Protein AF-A0A8S2WUD8-F1 (afdb_monomer)

Radius of gyration: 18.56 Å; Cα contacts (8 Å, |Δi|>4): 52; chains: 1; bounding box: 37×31×49 Å

Mean predicted aligned error: 11.78 Å

Sequence (87 aa):
MELNHPKQIHKTLVEKAPNPKWNEKFYFDCDEKSNEITIRIIDRKGKKVLLEHLYAEIAIPFHYVTSMVYKQDVIINPNRPKYSGEE

Structure (mmCIF, N/CA/C/O backbone):
data_AF-A0A8S2WUD8-F1
#
_entry.id   AF-A0A8S2WUD8-F1
#
loop_
_atom_site.group_PDB
_atom_site.id
_atom_site.type_symbol
_atom_site.label_atom_id
_atom_site.label_alt_id
_atom_site.label_comp_id
_atom_site.label_asym_id
_atom_site.label_entity_id
_atom_site.label_seq_id
_atom_site.pdbx_PDB_ins_code
_atom_site.Cartn_x
_atom_site.Cartn_y
_atom_site.Cartn_z
_atom_site.occupancy
_atom_site.B_iso_or_equiv
_atom_site.auth_seq_id
_atom_site.auth_comp_id
_atom_site.auth_asym_id
_atom_site.auth_atom_id
_atom_site.pdbx_PDB_model_num
ATOM 1 N N . MET A 1 1 ? 18.193 11.228 -20.338 1.00 40.31 1 MET A N 1
ATOM 2 C CA . MET A 1 1 ? 17.522 11.897 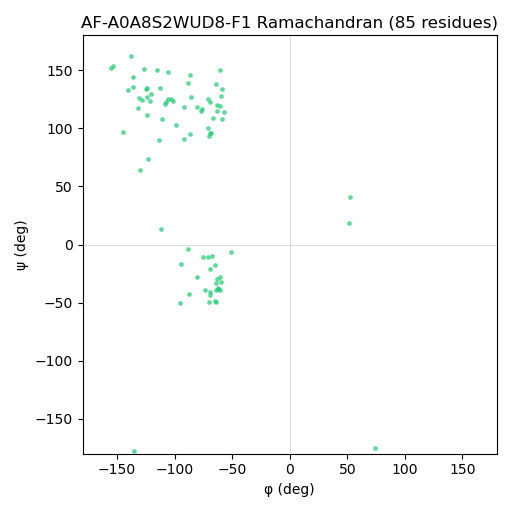-19.202 1.00 40.31 1 MET A CA 1
ATOM 3 C C . MET A 1 1 ? 16.888 10.816 -18.355 1.00 40.31 1 MET A C 1
ATOM 5 O O . MET A 1 1 ? 16.088 10.062 -18.888 1.00 40.31 1 MET A O 1
ATOM 9 N N . GLU A 1 2 ? 17.274 10.684 -17.089 1.00 47.50 2 GLU A N 1
ATOM 10 C CA . GLU A 1 2 ? 16.567 9.797 -16.165 1.00 47.50 2 GLU A CA 1
ATOM 11 C C . GLU A 1 2 ? 15.273 10.486 -15.726 1.00 47.50 2 GLU A C 1
ATOM 13 O O . GLU A 1 2 ? 15.312 11.540 -15.092 1.00 47.50 2 GLU A O 1
ATOM 18 N N . LEU A 1 3 ? 14.125 9.923 -16.099 1.00 51.19 3 LEU A N 1
ATOM 19 C CA . LEU A 1 3 ? 12.847 10.299 -15.508 1.00 51.19 3 LEU A CA 1
ATOM 20 C C . LEU A 1 3 ? 12.843 9.777 -14.069 1.00 51.19 3 LEU A C 1
ATOM 22 O O . LEU A 1 3 ? 12.538 8.619 -13.811 1.00 51.19 3 LEU A O 1
ATOM 26 N N . ASN A 1 4 ? 13.245 10.624 -13.123 1.00 54.28 4 ASN A N 1
ATOM 27 C CA . ASN A 1 4 ? 12.987 10.371 -11.712 1.00 54.28 4 ASN A CA 1
ATOM 28 C C . ASN A 1 4 ? 11.481 10.521 -11.498 1.00 54.28 4 ASN A C 1
ATOM 30 O O . ASN A 1 4 ? 10.980 11.637 -11.341 1.00 54.28 4 ASN A O 1
ATOM 34 N N . HIS A 1 5 ? 10.750 9.410 -11.528 1.00 60.31 5 HIS A N 1
ATOM 35 C CA . HIS A 1 5 ? 9.353 9.422 -11.129 1.00 60.31 5 HIS A CA 1
ATOM 36 C C . HIS A 1 5 ? 9.283 9.815 -9.644 1.00 60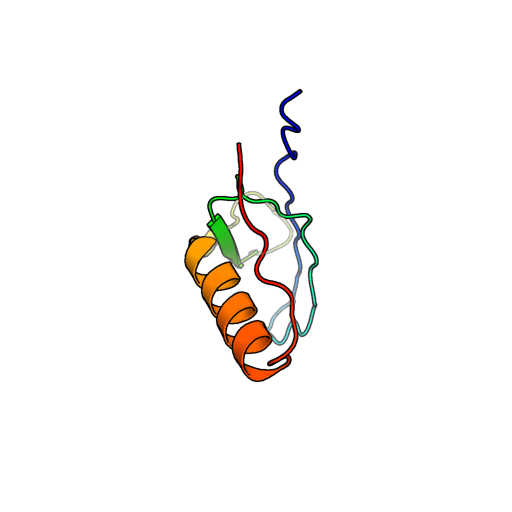.31 5 HIS A C 1
ATOM 38 O O . HIS A 1 5 ? 9.893 9.148 -8.802 1.00 60.31 5 HIS A O 1
ATOM 44 N N . PRO A 1 6 ? 8.598 10.918 -9.287 1.00 73.69 6 PRO A N 1
ATOM 45 C CA . PRO A 1 6 ? 8.440 11.287 -7.891 1.00 73.69 6 PRO A CA 1
ATOM 46 C C . PRO A 1 6 ? 7.698 10.173 -7.153 1.00 73.69 6 PRO A C 1
ATOM 48 O O . PRO A 1 6 ? 6.857 9.476 -7.722 1.00 73.69 6 PRO A O 1
ATOM 51 N N . LYS A 1 7 ? 7.986 10.021 -5.858 1.00 83.00 7 LYS A N 1
ATOM 52 C CA . LYS A 1 7 ? 7.288 9.053 -5.012 1.00 83.00 7 LYS A CA 1
ATOM 53 C C . LYS A 1 7 ? 5.778 9.324 -5.044 1.00 83.00 7 LYS A C 1
ATOM 55 O O . LYS A 1 7 ? 5.320 10.339 -4.523 1.00 83.00 7 LYS A O 1
ATOM 60 N N . GLN A 1 8 ? 5.016 8.394 -5.611 1.00 89.94 8 GLN A N 1
ATOM 61 C CA . GLN A 1 8 ? 3.555 8.439 -5.651 1.00 89.94 8 GLN A CA 1
ATOM 62 C C . GLN A 1 8 ? 2.983 7.831 -4.363 1.00 89.94 8 GLN A C 1
ATOM 64 O O . GLN A 1 8 ? 3.359 6.728 -3.964 1.00 89.94 8 GLN A O 1
ATOM 69 N N . ILE A 1 9 ? 2.101 8.561 -3.673 1.00 92.38 9 ILE A N 1
ATOM 70 C CA . ILE A 1 9 ? 1.456 8.112 -2.430 1.00 92.38 9 ILE A CA 1
ATOM 71 C C . ILE A 1 9 ? -0.045 8.359 -2.539 1.00 92.38 9 ILE A C 1
ATOM 73 O O . ILE A 1 9 ? -0.486 9.506 -2.571 1.00 92.38 9 ILE A O 1
ATOM 77 N N . HIS A 1 10 ? -0.825 7.282 -2.493 1.00 94.31 10 HIS A N 1
ATOM 78 C CA . HIS A 1 10 ? -2.278 7.342 -2.355 1.00 94.31 10 HIS A CA 1
ATOM 79 C C . HIS A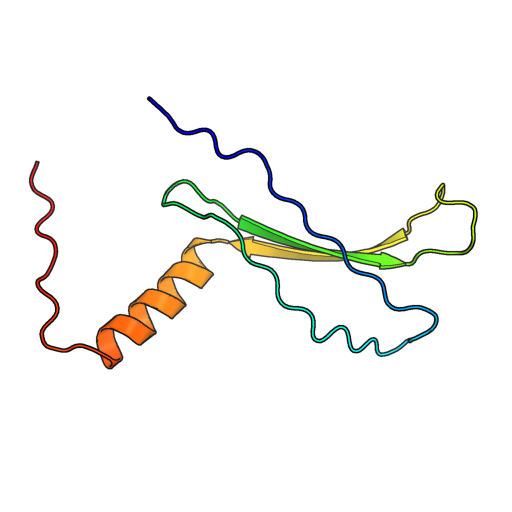 1 10 ? -2.693 6.947 -0.937 1.00 94.31 10 HIS A C 1
ATOM 81 O O . HIS A 1 10 ? -2.017 6.163 -0.268 1.00 94.31 10 HIS A O 1
ATOM 87 N N . LYS A 1 11 ? -3.792 7.529 -0.453 1.00 92.38 11 LYS A N 1
ATOM 88 C CA . LYS A 1 11 ? -4.335 7.281 0.886 1.00 92.38 11 LYS A CA 1
ATOM 89 C C . LYS A 1 11 ? -5.840 7.119 0.795 1.00 92.38 11 LYS A C 1
ATOM 91 O O . LYS A 1 11 ? -6.492 7.845 0.056 1.00 92.38 11 LYS A O 1
ATOM 96 N N . THR A 1 12 ? -6.369 6.236 1.625 1.00 94.00 12 THR A N 1
ATOM 97 C CA . THR A 1 12 ? -7.805 6.044 1.809 1.00 94.00 12 THR A CA 1
ATOM 98 C C . THR A 1 12 ? -8.125 5.873 3.287 1.00 94.00 12 THR A C 1
ATOM 100 O O . THR A 1 12 ? -7.231 5.635 4.104 1.00 94.00 12 THR A O 1
ATOM 103 N N . LEU A 1 13 ? -9.393 6.049 3.647 1.00 91.25 13 LEU A N 1
ATOM 104 C CA . LEU A 1 13 ? -9.865 6.025 5.023 1.00 91.25 13 LEU A CA 1
ATOM 105 C C . LEU A 1 13 ? -11.209 5.307 5.095 1.00 91.25 13 LEU A C 1
ATOM 107 O O . LEU A 1 13 ? -12.129 5.616 4.345 1.00 91.25 13 LEU A O 1
ATOM 111 N N . VAL A 1 14 ? -11.328 4.394 6.053 1.00 90.31 14 VAL A N 1
ATOM 112 C CA . VAL A 1 14 ? -12.610 3.831 6.479 1.00 90.31 14 VAL A CA 1
ATOM 113 C C . VAL A 1 14 ? -12.722 4.075 7.974 1.00 90.31 14 VAL A C 1
ATOM 115 O O . VAL A 1 14 ? -11.817 3.742 8.738 1.00 90.31 14 VAL A O 1
ATOM 118 N N . GLU A 1 15 ? -13.822 4.686 8.399 1.00 86.94 15 GLU A N 1
ATOM 119 C CA . GLU A 1 15 ? -14.047 4.992 9.807 1.00 86.94 15 GLU A CA 1
ATOM 120 C C . GLU A 1 15 ? -14.735 3.829 10.524 1.00 86.94 15 GLU A C 1
ATOM 122 O O . GLU A 1 15 ? -15.687 3.242 10.013 1.00 86.94 15 GLU A O 1
ATOM 127 N N . LYS A 1 16 ? -14.286 3.540 11.754 1.00 84.44 16 LYS A N 1
ATOM 128 C CA . LYS A 1 16 ? -14.968 2.642 12.705 1.00 84.44 16 LYS A CA 1
ATOM 129 C C . LYS A 1 16 ? -15.315 1.252 12.139 1.00 84.44 16 LYS A C 1
ATOM 131 O O . LYS A 1 16 ? -16.376 0.711 12.442 1.00 84.44 16 LYS A O 1
ATOM 136 N N . ALA A 1 17 ? -14.417 0.652 11.360 1.00 84.94 17 ALA A N 1
ATOM 137 C CA . ALA A 1 17 ? -14.605 -0.689 10.813 1.00 84.94 17 ALA A CA 1
ATOM 138 C C . ALA A 1 17 ? -13.440 -1.612 11.216 1.00 84.94 17 ALA A C 1
ATOM 140 O O . ALA A 1 17 ? -12.338 -1.422 10.707 1.00 84.94 17 ALA A O 1
ATOM 141 N N . PRO A 1 18 ? -13.649 -2.625 12.083 1.00 85.69 18 PRO A N 1
ATOM 142 C CA . PRO A 1 18 ? -12.608 -3.608 12.410 1.00 85.69 18 PRO A CA 1
ATOM 143 C C . PRO A 1 18 ? -12.293 -4.545 11.232 1.00 85.69 18 PRO A C 1
ATOM 145 O O . PRO A 1 18 ? -11.211 -5.113 11.169 1.00 85.69 18 PRO A O 1
ATOM 148 N N . ASN A 1 19 ? -13.229 -4.672 10.285 1.00 90.75 19 ASN A N 1
ATOM 149 C CA . ASN A 1 19 ? -13.059 -5.369 9.011 1.00 90.75 19 ASN A CA 1
ATOM 150 C C . ASN A 1 19 ? -13.382 -4.387 7.873 1.00 90.75 19 ASN A C 1
ATOM 152 O O . ASN A 1 19 ? -14.484 -4.429 7.314 1.00 90.75 19 ASN A O 1
ATOM 156 N N . PRO A 1 20 ? -12.487 -3.424 7.603 1.00 91.69 20 PRO A N 1
ATOM 157 C CA . PRO A 1 20 ? -12.736 -2.366 6.634 1.00 91.69 20 PRO A CA 1
ATOM 158 C C . PRO A 1 20 ? -12.885 -2.936 5.219 1.00 91.69 20 PRO A C 1
ATOM 160 O O . PRO A 1 20 ? -12.137 -3.813 4.792 1.00 91.69 20 PRO A O 1
ATOM 163 N N . LYS A 1 21 ? -13.856 -2.405 4.474 1.00 94.12 21 LYS A N 1
ATOM 164 C CA . LYS A 1 21 ? -14.053 -2.693 3.050 1.00 94.12 21 LYS A CA 1
ATOM 165 C C . LYS A 1 21 ? -13.789 -1.418 2.262 1.00 94.12 21 LYS A C 1
ATOM 167 O O . LYS A 1 21 ? -14.707 -0.632 2.061 1.00 94.12 21 LYS A O 1
ATOM 172 N N . TRP A 1 22 ? -12.540 -1.204 1.852 1.00 93.88 22 TRP A N 1
ATOM 173 C CA . TRP A 1 22 ? -12.184 -0.023 1.059 1.00 93.88 22 TRP A CA 1
ATOM 174 C C . TRP A 1 22 ? -12.748 -0.094 -0.357 1.00 93.88 22 TRP A C 1
ATOM 176 O O . TRP A 1 22 ? -13.368 0.857 -0.811 1.00 93.88 22 TRP A O 1
ATOM 186 N N . ASN A 1 23 ? -12.545 -1.223 -1.046 1.00 93.38 23 ASN A N 1
ATOM 187 C CA . ASN A 1 23 ? -12.936 -1.422 -2.450 1.00 93.38 23 ASN A CA 1
ATOM 188 C C . ASN A 1 23 ? -12.452 -0.312 -3.412 1.00 93.38 23 ASN A C 1
ATOM 190 O O . ASN A 1 23 ? -12.970 -0.185 -4.521 1.00 93.38 23 ASN A O 1
ATOM 194 N N . GLU A 1 24 ? -11.459 0.480 -3.001 1.00 94.88 24 GLU A N 1
ATOM 195 C CA . GLU A 1 24 ? -10.875 1.558 -3.792 1.00 94.88 24 GLU A CA 1
ATOM 196 C C . GLU A 1 24 ? -9.761 1.005 -4.683 1.00 94.88 24 GLU A C 1
ATOM 198 O O . GLU A 1 24 ? -9.057 0.060 -4.319 1.00 94.88 24 GLU A O 1
ATOM 203 N N . LYS A 1 25 ? -9.622 1.586 -5.874 1.00 93.06 25 LYS A N 1
ATOM 204 C CA . LYS A 1 25 ? -8.584 1.235 -6.842 1.00 93.06 25 LYS A CA 1
ATOM 205 C C . LYS A 1 25 ? -7.632 2.412 -6.981 1.00 93.06 25 LYS A C 1
ATOM 207 O O . LYS A 1 25 ? -8.081 3.541 -7.152 1.00 93.06 25 LYS A O 1
ATOM 212 N N . PHE A 1 26 ? -6.337 2.126 -6.962 1.00 92.19 26 PHE A N 1
ATOM 213 C CA . PHE A 1 26 ? -5.280 3.107 -7.184 1.00 92.19 26 PHE A CA 1
ATOM 214 C C . PHE A 1 26 ? -4.522 2.759 -8.458 1.00 92.19 26 PHE A C 1
ATOM 216 O O . PHE A 1 26 ? -4.414 1.586 -8.817 1.00 92.19 26 PHE A O 1
ATOM 223 N N . TYR A 1 27 ? -3.993 3.784 -9.112 1.00 89.44 27 TYR A N 1
ATOM 224 C CA . TYR A 1 27 ? -3.192 3.658 -10.320 1.00 89.44 27 TY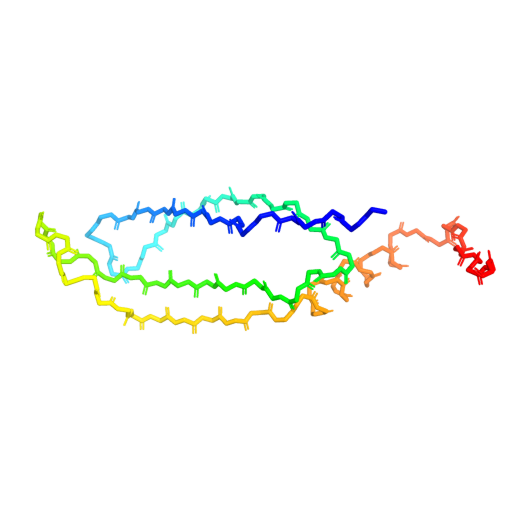R A CA 1
ATOM 225 C C . TYR A 1 27 ? -1.870 4.360 -10.064 1.00 89.44 27 TYR A C 1
ATOM 227 O O . TYR A 1 27 ? -1.859 5.457 -9.513 1.00 89.44 27 TYR A O 1
ATOM 235 N N . PHE A 1 28 ? -0.785 3.699 -10.436 1.00 86.50 28 PHE A N 1
ATOM 236 C CA . PHE A 1 28 ? 0.564 4.209 -10.290 1.00 86.50 28 PHE A CA 1
ATOM 237 C C . PHE A 1 28 ? 1.216 4.181 -11.661 1.00 86.50 28 PHE A C 1
ATOM 239 O O . PHE A 1 28 ? 1.129 3.167 -12.358 1.00 86.50 28 PHE A O 1
ATOM 246 N N . ASP A 1 29 ? 1.888 5.267 -12.019 1.00 85.25 29 ASP A N 1
ATOM 247 C CA . ASP A 1 29 ? 2.782 5.251 -13.170 1.00 85.25 29 ASP A CA 1
ATOM 248 C C . ASP A 1 29 ? 4.060 4.517 -12.756 1.00 85.25 29 ASP A C 1
ATOM 250 O O . ASP A 1 29 ? 4.750 4.949 -11.827 1.00 85.25 29 ASP A O 1
ATOM 254 N N . CYS A 1 30 ? 4.344 3.386 -13.399 1.00 80.50 30 CYS A N 1
ATOM 255 C CA . CYS A 1 30 ? 5.498 2.544 -13.095 1.00 80.50 30 CYS A CA 1
ATOM 256 C C . CYS A 1 30 ? 6.326 2.270 -14.349 1.00 80.50 30 CYS A C 1
ATOM 258 O O . CYS A 1 30 ? 5.800 2.191 -15.459 1.00 80.50 30 CYS A O 1
ATOM 260 N N . ASP A 1 31 ? 7.618 2.067 -14.141 1.00 78.88 31 ASP A N 1
ATOM 261 C CA . ASP A 1 31 ? 8.612 1.772 -15.166 1.00 78.88 31 ASP A CA 1
ATOM 262 C C . ASP A 1 31 ? 9.545 0.632 -14.715 1.00 78.88 31 ASP A C 1
ATOM 264 O O . ASP A 1 31 ? 9.396 0.059 -13.634 1.00 78.88 31 ASP A O 1
ATOM 268 N N . GLU A 1 32 ? 10.535 0.294 -15.538 1.00 74.94 32 GLU A N 1
ATOM 269 C CA . GLU A 1 32 ? 11.511 -0.762 -15.232 1.00 74.94 32 GLU A CA 1
ATOM 270 C C . GLU A 1 32 ? 12.404 -0.442 -14.021 1.00 74.94 32 GLU A C 1
ATOM 272 O O . GLU A 1 32 ? 13.004 -1.348 -13.445 1.00 74.94 32 GLU A O 1
ATOM 277 N N . LYS A 1 33 ? 12.480 0.830 -13.610 1.00 81.31 33 LYS A N 1
ATOM 278 C CA . LYS A 1 33 ? 13.244 1.285 -12.438 1.00 81.31 33 LYS A CA 1
ATOM 279 C C . LYS A 1 33 ? 12.425 1.238 -11.147 1.00 81.31 33 LYS A C 1
ATOM 281 O O . LYS A 1 33 ? 12.943 1.542 -10.071 1.00 81.31 33 LYS A O 1
ATOM 286 N N . SER A 1 34 ? 11.147 0.881 -11.232 1.00 84.3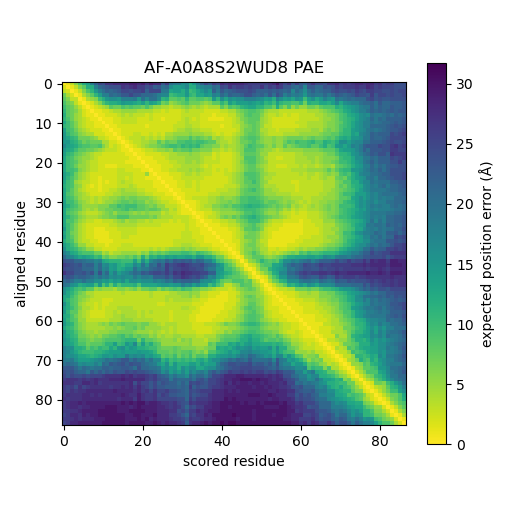1 34 SER A N 1
ATOM 287 C CA . SER A 1 34 ? 10.266 0.773 -10.077 1.00 84.31 34 SER A CA 1
ATOM 288 C C . SER A 1 34 ? 10.657 -0.438 -9.224 1.00 84.31 34 SER A C 1
ATOM 290 O O . SER A 1 34 ? 10.735 -1.563 -9.711 1.00 84.31 34 SER A O 1
ATOM 292 N N . ASN A 1 35 ? 10.912 -0.209 -7.933 1.00 86.94 35 ASN A N 1
ATOM 293 C CA . ASN A 1 35 ? 11.493 -1.226 -7.047 1.00 86.94 35 ASN A CA 1
ATOM 294 C C . ASN A 1 35 ? 10.445 -2.006 -6.249 1.00 86.94 35 ASN A C 1
ATOM 296 O O . ASN A 1 35 ? 10.464 -3.236 -6.223 1.00 86.94 35 ASN A O 1
ATOM 300 N N . GLU A 1 36 ? 9.535 -1.299 -5.580 1.00 90.25 36 GLU A N 1
ATOM 301 C CA . GLU A 1 36 ? 8.555 -1.891 -4.671 1.00 90.25 36 GLU A CA 1
ATOM 302 C C . GLU A 1 36 ? 7.286 -1.041 -4.556 1.00 90.25 36 GLU A C 1
ATOM 304 O O . GLU A 1 36 ? 7.312 0.179 -4.728 1.00 90.25 36 GLU A O 1
ATOM 309 N N . ILE A 1 37 ? 6.178 -1.701 -4.224 1.00 90.69 37 ILE A N 1
ATOM 310 C CA . ILE A 1 37 ? 4.926 -1.079 -3.793 1.00 90.69 37 ILE A CA 1
ATOM 311 C C . ILE A 1 37 ? 4.772 -1.337 -2.297 1.00 90.69 37 ILE A C 1
ATOM 313 O O . ILE A 1 37 ? 4.704 -2.489 -1.870 1.00 90.69 37 ILE A O 1
ATOM 317 N N . THR A 1 38 ? 4.654 -0.273 -1.506 1.00 93.19 38 THR A N 1
ATOM 318 C CA . THR A 1 38 ? 4.503 -0.377 -0.048 1.00 93.19 38 THR A CA 1
ATOM 319 C C . THR A 1 38 ? 3.086 -0.013 0.373 1.00 93.19 38 THR A C 1
ATOM 321 O O . THR A 1 38 ? 2.624 1.107 0.148 1.00 93.19 38 THR A O 1
ATOM 324 N N . ILE A 1 39 ? 2.401 -0.950 1.025 1.00 93.94 39 ILE A N 1
ATOM 325 C CA . ILE A 1 39 ? 1.059 -0.778 1.583 1.00 93.94 39 ILE A CA 1
ATOM 326 C C . ILE A 1 39 ? 1.185 -0.655 3.100 1.00 93.94 39 ILE A C 1
ATOM 328 O O . ILE A 1 39 ? 1.739 -1.533 3.757 1.00 93.94 39 ILE A O 1
ATOM 332 N N . ARG A 1 40 ? 0.647 0.430 3.663 1.00 94.31 40 ARG A N 1
ATOM 333 C CA . ARG A 1 40 ? 0.624 0.689 5.109 1.00 94.31 40 ARG A CA 1
ATOM 334 C C . ARG A 1 40 ? -0.807 0.824 5.597 1.00 94.31 40 ARG A C 1
ATOM 336 O O . ARG A 1 40 ? -1.566 1.625 5.057 1.00 94.31 40 ARG A O 1
ATOM 343 N N . ILE A 1 41 ? -1.147 0.086 6.648 1.00 92.69 41 ILE A N 1
ATOM 344 C CA . ILE A 1 41 ? -2.399 0.238 7.388 1.00 92.69 41 ILE A CA 1
ATOM 345 C C . ILE A 1 41 ? -2.091 1.004 8.664 1.00 92.69 41 ILE A C 1
ATOM 347 O O . ILE A 1 41 ? -1.243 0.594 9.454 1.00 92.69 41 ILE A O 1
ATOM 351 N N . ILE A 1 42 ? -2.774 2.126 8.854 1.00 90.94 42 ILE A N 1
ATOM 352 C CA . ILE A 1 42 ? -2.559 3.036 9.976 1.00 90.94 42 ILE A CA 1
ATOM 353 C C . ILE A 1 42 ? -3.874 3.158 10.745 1.00 90.94 42 ILE A C 1
ATOM 355 O O . ILE A 1 42 ? -4.890 3.548 10.168 1.00 90.94 42 ILE A O 1
ATOM 359 N N . ASP A 1 43 ? -3.851 2.848 12.041 1.00 87.06 43 ASP A N 1
ATOM 360 C CA . ASP A 1 43 ? -4.966 3.117 12.948 1.00 87.06 43 ASP A CA 1
ATOM 361 C C . ASP A 1 43 ? -4.925 4.589 13.380 1.00 87.06 43 ASP A C 1
ATOM 363 O O . ASP A 1 43 ? -3.961 5.063 13.994 1.00 87.06 43 ASP A O 1
ATOM 367 N N . ARG A 1 44 ? -5.982 5.328 13.034 1.00 80.69 44 ARG A N 1
ATOM 368 C CA . ARG A 1 44 ? -6.151 6.738 13.387 1.00 80.69 44 ARG A CA 1
ATOM 369 C C . ARG A 1 44 ? -7.055 6.864 14.606 1.00 80.69 44 ARG A C 1
ATOM 371 O O . ARG A 1 44 ? -8.281 6.830 14.496 1.00 80.69 44 ARG A O 1
ATOM 378 N N . LYS A 1 45 ? -6.459 7.106 15.775 1.00 70.25 45 LYS A N 1
ATOM 379 C CA . LYS A 1 45 ? -7.211 7.358 17.012 1.00 70.25 45 LYS A CA 1
ATOM 380 C C . LYS A 1 45 ? -7.576 8.841 17.169 1.00 70.25 45 LYS A C 1
ATOM 382 O O . LYS A 1 45 ? -6.823 9.633 17.726 1.00 70.25 45 LYS A O 1
ATOM 387 N N . GLY A 1 46 ? -8.789 9.203 16.747 1.00 61.88 46 GLY A N 1
ATOM 388 C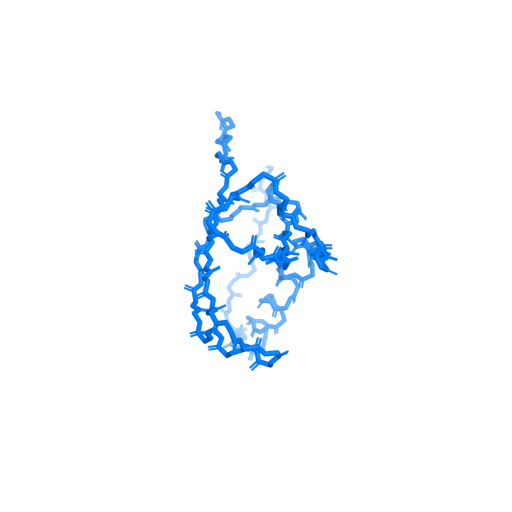 CA . GLY A 1 46 ? -9.416 10.502 17.043 1.00 61.88 46 GLY A CA 1
ATOM 389 C C . GLY A 1 46 ? -8.859 11.708 16.266 1.00 61.88 46 GLY A C 1
ATOM 390 O O . GLY A 1 46 ? -8.026 11.579 15.378 1.00 61.88 46 GLY A O 1
ATOM 391 N N . LYS A 1 47 ? -9.346 12.919 16.594 1.00 54.88 47 LYS A N 1
ATOM 392 C CA . LYS A 1 47 ? -9.012 14.182 15.887 1.00 54.88 47 LYS A CA 1
ATOM 393 C C . LYS A 1 47 ? -7.576 14.685 16.114 1.00 54.88 47 LYS A C 1
ATOM 395 O O . LYS A 1 47 ? -7.148 15.617 15.439 1.00 54.88 47 LYS A O 1
ATOM 400 N N . LYS A 1 48 ? -6.829 14.109 17.062 1.00 52.03 48 LYS A N 1
ATOM 401 C CA . LYS A 1 48 ? -5.417 14.443 17.292 1.00 52.03 48 LYS A CA 1
ATOM 402 C C . LYS A 1 48 ? -4.552 13.487 16.474 1.00 52.03 48 LYS A C 1
ATOM 404 O O . LYS A 1 48 ? -4.152 12.438 16.953 1.00 52.03 48 LYS A O 1
ATOM 409 N N . VAL A 1 49 ? -4.246 13.913 15.251 1.00 54.69 49 VAL A N 1
ATOM 410 C CA . VAL A 1 49 ? -3.388 13.277 14.226 1.00 54.69 49 VAL A CA 1
ATOM 411 C C . VAL A 1 49 ? -1.988 12.851 14.731 1.00 54.69 49 VAL A C 1
ATOM 413 O O . VAL A 1 49 ? -1.246 12.189 14.020 1.00 54.69 49 VAL A O 1
ATOM 416 N N . LEU A 1 50 ? -1.610 13.190 15.966 1.00 54.28 50 LEU A N 1
ATOM 417 C CA . LEU A 1 50 ? -0.257 13.014 16.504 1.00 54.28 50 LEU A CA 1
ATOM 418 C C . LEU A 1 50 ? 0.117 11.568 16.873 1.00 54.28 50 LEU A C 1
ATOM 420 O O . LEU A 1 50 ? 1.284 11.312 17.141 1.00 54.28 50 LEU A O 1
ATOM 424 N N . LEU A 1 51 ? -0.836 10.633 16.888 1.00 55.69 51 LEU A N 1
ATOM 425 C CA . LEU A 1 51 ? -0.587 9.214 17.165 1.00 55.69 51 LEU A CA 1
ATOM 426 C C . LEU A 1 51 ? -1.240 8.354 16.076 1.00 55.69 51 LEU A C 1
ATOM 428 O O . LEU A 1 51 ? -2.183 7.605 16.321 1.00 55.69 51 LEU A O 1
ATOM 432 N N . GLU A 1 52 ? -0.756 8.503 14.844 1.00 71.00 52 GLU A N 1
ATOM 433 C CA . GLU 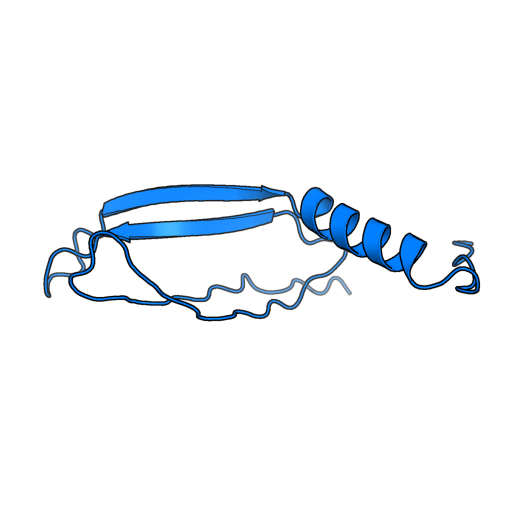A 1 52 ? -0.950 7.492 13.804 1.00 71.00 52 GLU A CA 1
ATOM 434 C C . GLU A 1 52 ? -0.173 6.233 14.223 1.00 71.00 52 GLU A C 1
ATOM 436 O O . GLU A 1 52 ? 1.057 6.234 14.253 1.00 71.00 52 GLU A O 1
ATOM 441 N N . HIS A 1 53 ? -0.880 5.167 14.607 1.00 82.56 53 HIS A N 1
ATOM 442 C CA . HIS A 1 53 ? -0.248 3.889 14.938 1.00 82.56 53 HIS A CA 1
ATOM 443 C C . HIS A 1 53 ? -0.186 3.022 13.680 1.00 82.56 53 HIS A C 1
ATOM 445 O O . HIS A 1 53 ? -1.223 2.668 13.118 1.00 82.56 53 HIS A O 1
ATOM 451 N N . LEU A 1 54 ? 1.024 2.663 13.241 1.00 87.12 54 LEU A N 1
ATOM 452 C CA . LEU A 1 54 ? 1.203 1.678 12.176 1.00 87.12 54 LEU A CA 1
ATOM 453 C C . LEU A 1 54 ? 0.655 0.335 12.661 1.00 87.12 54 LEU A C 1
ATOM 455 O O . LEU A 1 54 ? 1.163 -0.248 13.615 1.00 87.12 54 LEU A O 1
ATOM 459 N N . TYR A 1 55 ? -0.397 -0.132 12.006 1.00 88.75 55 TYR A N 1
ATOM 460 C CA . TYR A 1 55 ? -1.017 -1.414 12.294 1.00 88.75 55 TYR A CA 1
ATOM 461 C C . TYR A 1 55 ? -0.341 -2.538 11.503 1.00 88.75 55 TYR A C 1
ATOM 463 O O . TYR A 1 55 ? -0.075 -3.605 12.047 1.00 88.75 55 TYR A O 1
ATOM 471 N N . ALA A 1 56 ? -0.042 -2.291 10.225 1.00 90.75 56 ALA A N 1
ATOM 472 C CA . ALA A 1 56 ? 0.643 -3.243 9.358 1.00 90.75 56 ALA A CA 1
ATOM 473 C C . ALA A 1 56 ? 1.376 -2.533 8.214 1.00 90.75 56 ALA A C 1
ATOM 475 O O . ALA A 1 56 ? 0.936 -1.485 7.739 1.00 90.75 56 ALA A O 1
ATOM 476 N N . GLU A 1 57 ? 2.454 -3.147 7.734 1.00 94.69 57 GLU A N 1
ATOM 477 C CA . GLU A 1 57 ? 3.185 -2.738 6.537 1.00 94.69 57 GLU A CA 1
ATOM 478 C C . GLU A 1 57 ? 3.517 -3.967 5.694 1.00 94.69 57 GLU A C 1
ATOM 480 O O . GLU A 1 57 ? 3.937 -4.996 6.222 1.00 94.69 57 GLU A O 1
ATOM 485 N N . ILE A 1 58 ? 3.311 -3.857 4.385 1.00 94.56 58 ILE A N 1
ATOM 486 C CA . ILE A 1 58 ? 3.681 -4.869 3.400 1.00 94.56 58 ILE A CA 1
ATOM 487 C C . ILE A 1 58 ? 4.443 -4.156 2.289 1.00 94.56 58 ILE A C 1
ATOM 489 O O . ILE A 1 58 ? 3.922 -3.211 1.700 1.00 94.56 58 ILE A O 1
ATOM 493 N N . ALA A 1 59 ? 5.647 -4.629 1.987 1.00 93.75 59 ALA A N 1
ATOM 494 C CA . ALA A 1 59 ? 6.397 -4.234 0.804 1.00 93.75 59 ALA A CA 1
ATOM 495 C C . ALA A 1 59 ? 6.295 -5.350 -0.241 1.00 93.75 59 ALA A C 1
ATOM 497 O O . ALA A 1 59 ? 6.580 -6.513 0.047 1.00 93.75 59 ALA A O 1
ATOM 498 N N . ILE A 1 60 ? 5.850 -4.998 -1.444 1.00 90.50 60 ILE A N 1
ATOM 499 C CA . ILE A 1 60 ? 5.693 -5.910 -2.574 1.00 90.50 60 ILE A CA 1
ATOM 500 C C . ILE A 1 60 ? 6.750 -5.536 -3.612 1.00 90.50 60 ILE A C 1
ATOM 502 O O . ILE A 1 60 ? 6.602 -4.505 -4.271 1.00 90.50 60 ILE A O 1
ATOM 506 N N . PRO A 1 61 ? 7.803 -6.349 -3.792 1.00 90.25 61 PRO A N 1
ATOM 507 C CA . PRO A 1 61 ? 8.791 -6.097 -4.829 1.00 90.25 61 PRO A CA 1
ATOM 508 C C . PRO A 1 61 ? 8.146 -6.073 -6.216 1.00 90.25 61 PRO A C 1
ATOM 510 O O . PRO A 1 61 ? 7.365 -6.958 -6.576 1.00 90.25 61 PRO A O 1
ATOM 513 N N . PHE A 1 62 ? 8.496 -5.070 -7.013 1.00 85.31 62 PHE A N 1
ATOM 514 C CA . PHE A 1 62 ? 7.850 -4.797 -8.292 1.00 85.31 62 PHE A CA 1
ATOM 515 C C . PHE A 1 62 ? 8.044 -5.935 -9.302 1.00 85.31 62 PHE A C 1
ATOM 517 O O . PHE A 1 62 ? 7.140 -6.228 -10.082 1.00 85.31 62 PHE A O 1
ATOM 524 N N . HIS A 1 63 ? 9.156 -6.675 -9.216 1.00 82.88 63 HIS A N 1
ATOM 525 C CA . HIS A 1 63 ? 9.395 -7.849 -10.060 1.00 82.88 63 HIS A CA 1
ATOM 526 C C . HIS A 1 63 ? 8.337 -8.958 -9.889 1.00 82.88 63 HIS A C 1
ATOM 528 O O . HIS A 1 63 ? 8.060 -9.694 -10.836 1.00 82.88 63 HIS A O 1
ATOM 534 N N . TYR A 1 64 ? 7.696 -9.079 -8.719 1.00 84.38 64 TYR A N 1
ATOM 535 C CA . TYR A 1 64 ? 6.579 -10.013 -8.553 1.00 84.38 64 TYR A CA 1
ATOM 536 C C . TYR A 1 64 ? 5.351 -9.549 -9.335 1.00 84.38 64 TYR A C 1
ATOM 538 O O . TYR A 1 64 ? 4.707 -10.364 -9.995 1.00 84.38 64 TYR A O 1
ATOM 546 N N . VAL A 1 65 ? 5.064 -8.247 -9.312 1.00 77.44 65 VAL A N 1
ATOM 547 C CA . VAL A 1 65 ? 3.936 -7.641 -10.032 1.00 77.44 65 VAL A CA 1
ATOM 548 C C . VAL A 1 65 ? 4.128 -7.794 -11.538 1.00 77.44 65 VAL A C 1
ATOM 550 O O . VAL A 1 65 ? 3.243 -8.309 -12.220 1.00 77.44 65 VAL A O 1
ATOM 553 N N . THR A 1 66 ? 5.307 -7.442 -12.053 1.00 76.75 66 THR A N 1
ATOM 554 C CA . THR A 1 66 ? 5.604 -7.570 -13.485 1.00 76.75 66 THR A CA 1
ATOM 555 C C . THR A 1 66 ? 5.586 -9.028 -13.935 1.00 76.75 66 THR A C 1
ATOM 557 O O . THR A 1 66 ? 5.014 -9.326 -14.979 1.00 76.75 66 THR A O 1
ATOM 560 N N . SER A 1 67 ? 6.099 -9.970 -13.132 1.00 74.44 67 SER A N 1
ATOM 561 C CA . SER A 1 67 ? 6.045 -11.401 -13.473 1.00 74.44 67 SER A CA 1
ATOM 562 C C . SER A 1 67 ? 4.615 -11.930 -13.641 1.00 74.44 67 SER A C 1
ATOM 564 O O . SER A 1 67 ? 4.379 -12.812 -14.466 1.00 74.44 67 SER A O 1
ATOM 566 N N . MET A 1 68 ? 3.650 -11.390 -12.891 1.00 68.38 68 MET A N 1
ATOM 567 C CA . MET A 1 68 ? 2.238 -11.772 -12.986 1.00 68.38 68 MET A CA 1
ATOM 568 C C . MET A 1 68 ? 1.595 -11.218 -14.260 1.00 68.38 68 MET A C 1
ATOM 570 O O . MET A 1 68 ? 0.854 -11.941 -14.925 1.00 68.38 68 MET A O 1
ATOM 574 N N . VAL A 1 69 ? 1.935 -9.982 -14.638 1.00 68.62 69 VAL A N 1
ATOM 575 C CA . VAL A 1 69 ? 1.492 -9.366 -15.899 1.00 68.62 69 VAL A CA 1
ATOM 576 C C . VAL A 1 69 ? 2.081 -10.112 -17.096 1.00 68.62 69 VAL A C 1
ATOM 578 O O . VAL A 1 69 ? 1.340 -10.532 -17.980 1.00 68.62 69 VAL A O 1
ATOM 581 N N . TYR A 1 70 ? 3.389 -10.383 -17.094 1.00 64.69 70 TYR A N 1
ATOM 582 C CA . TYR A 1 70 ? 4.036 -11.123 -18.180 1.00 64.69 70 TYR A CA 1
ATOM 583 C C . TYR A 1 70 ? 3.501 -12.552 -18.318 1.00 64.69 70 TYR A C 1
ATOM 585 O O . TYR A 1 70 ? 3.311 -13.027 -19.435 1.00 64.69 70 TYR A O 1
ATOM 593 N N . LYS A 1 71 ? 3.198 -13.242 -17.210 1.00 60.09 71 LYS A N 1
ATOM 594 C CA . LYS A 1 71 ? 2.540 -14.559 -17.262 1.00 60.09 71 LYS A CA 1
ATOM 595 C C . LYS A 1 71 ? 1.155 -14.487 -17.904 1.00 60.09 71 LYS A C 1
ATOM 597 O O . LYS A 1 71 ? 0.798 -15.397 -18.645 1.00 60.09 71 LYS A O 1
ATOM 602 N N . GLN A 1 72 ? 0.388 -13.429 -17.643 1.00 57.47 72 GLN A N 1
ATOM 603 C CA . GLN A 1 72 ? -0.905 -13.220 -18.296 1.00 57.47 72 GLN A CA 1
ATOM 604 C C . GLN A 1 72 ? -0.739 -12.896 -19.788 1.00 57.47 72 GLN A C 1
ATOM 606 O O . GLN A 1 72 ? -1.414 -13.516 -20.603 1.00 57.47 72 GLN A O 1
ATOM 611 N N . ASP A 1 73 ? 0.210 -12.039 -20.171 1.00 52.53 73 ASP A N 1
ATOM 612 C CA . ASP A 1 73 ? 0.490 -11.714 -21.579 1.00 52.53 73 ASP A CA 1
ATOM 613 C C . ASP A 1 73 ? 0.922 -12.942 -22.402 1.00 52.53 73 ASP A C 1
ATOM 615 O O . ASP A 1 73 ? 0.484 -13.107 -23.542 1.00 52.53 73 ASP A O 1
ATOM 619 N N . VAL A 1 74 ? 1.735 -13.839 -21.826 1.00 50.47 74 VAL A N 1
ATOM 620 C CA . VAL A 1 74 ? 2.158 -15.097 -22.476 1.00 50.47 74 VAL A CA 1
ATOM 621 C C . VAL A 1 74 ? 0.970 -16.028 -22.737 1.00 50.47 74 VAL A C 1
ATOM 623 O O . VAL A 1 74 ? 0.957 -16.741 -23.738 1.00 50.47 74 VAL A O 1
ATOM 626 N N . IL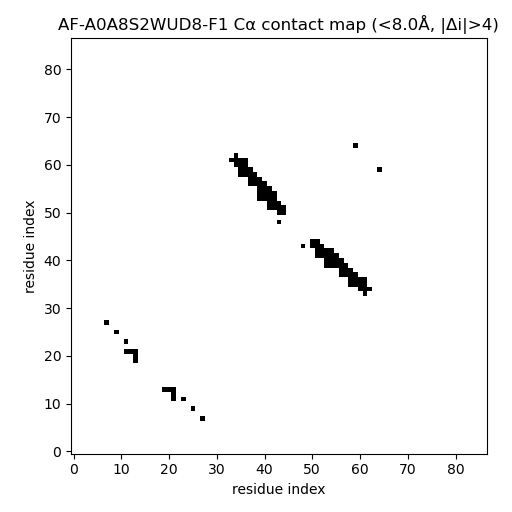E A 1 75 ? -0.043 -16.011 -21.868 1.00 53.53 75 ILE A N 1
ATOM 627 C CA . ILE A 1 75 ? -1.257 -16.820 -22.038 1.00 53.53 75 ILE A CA 1
ATOM 628 C C . ILE A 1 75 ? -2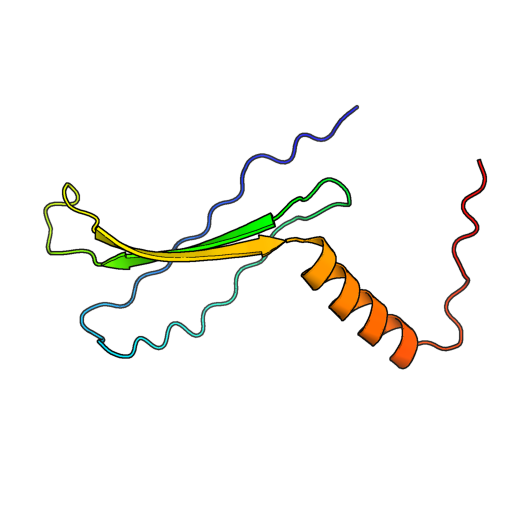.231 -16.152 -23.027 1.00 53.53 75 ILE A C 1
ATOM 630 O O . ILE A 1 75 ? -2.990 -16.849 -23.698 1.00 53.53 75 ILE A O 1
ATOM 634 N N . ILE A 1 76 ? -2.207 -14.820 -23.151 1.00 50.41 76 ILE A N 1
ATOM 635 C CA . ILE A 1 76 ? -3.209 -14.054 -23.910 1.00 50.41 76 ILE A CA 1
ATOM 636 C C . ILE A 1 76 ? -2.777 -13.759 -25.359 1.00 50.41 76 ILE A C 1
ATOM 638 O O . ILE A 1 76 ? -3.643 -13.482 -26.189 1.00 50.41 76 ILE A O 1
ATOM 642 N N . ASN A 1 77 ? -1.493 -13.868 -25.737 1.00 46.41 77 ASN A N 1
ATOM 643 C CA . ASN A 1 77 ? -1.108 -13.623 -27.134 1.00 46.41 77 ASN A CA 1
ATOM 644 C C . ASN A 1 77 ? 0.039 -14.508 -27.671 1.00 46.41 77 ASN A C 1
ATOM 646 O O . ASN A 1 77 ? 1.209 -14.140 -27.545 1.00 46.41 77 ASN A O 1
ATOM 650 N N . PRO A 1 78 ? -0.268 -15.617 -28.377 1.00 55.34 78 PRO A N 1
ATOM 651 C CA . PRO A 1 78 ? 0.750 -16.437 -29.039 1.00 55.34 78 PRO A CA 1
ATOM 652 C C . PRO A 1 78 ? 1.441 -15.739 -30.227 1.00 55.34 78 PRO A C 1
ATOM 654 O O . PRO A 1 78 ? 2.441 -16.250 -30.721 1.00 55.34 78 PRO A O 1
ATOM 657 N N . ASN A 1 79 ? 0.949 -14.575 -30.676 1.00 56.09 79 ASN A N 1
ATOM 658 C CA . ASN A 1 79 ? 1.458 -13.854 -31.848 1.00 56.09 79 ASN A CA 1
ATOM 659 C C . ASN A 1 79 ? 2.148 -12.522 -31.511 1.00 56.09 79 ASN A C 1
ATOM 661 O O . ASN A 1 79 ? 2.384 -11.716 -32.412 1.00 56.09 79 ASN A O 1
ATOM 665 N N . ARG A 1 80 ? 2.473 -12.241 -30.239 1.00 56.09 80 ARG A N 1
ATOM 666 C CA . ARG A 1 80 ? 3.227 -11.021 -29.911 1.00 56.09 80 ARG A CA 1
ATOM 667 C C . ARG A 1 80 ? 4.665 -11.165 -30.440 1.00 56.09 80 ARG A C 1
ATOM 669 O O . ARG A 1 80 ? 5.342 -12.115 -30.039 1.00 56.09 80 ARG A O 1
ATOM 676 N N . PRO A 1 81 ? 5.156 -10.257 -31.306 1.00 52.50 81 PRO A N 1
ATOM 677 C CA . PRO A 1 81 ? 6.548 -10.291 -31.722 1.00 52.50 81 PRO A CA 1
ATOM 678 C C . PRO A 1 81 ? 7.426 -10.148 -30.480 1.00 52.50 81 PRO A C 1
ATOM 680 O O . PRO A 1 81 ? 7.221 -9.246 -29.664 1.00 52.50 81 PRO A O 1
ATOM 683 N N . LYS A 1 82 ? 8.378 -11.070 -30.313 1.00 51.28 82 LYS A N 1
ATOM 684 C CA . LYS A 1 82 ? 9.414 -10.947 -29.289 1.00 51.28 82 LYS A CA 1
ATOM 685 C C . LYS A 1 82 ? 10.172 -9.663 -29.604 1.00 51.28 82 LYS A C 1
ATOM 687 O O . LYS A 1 82 ? 10.724 -9.557 -30.695 1.00 51.28 82 LYS A O 1
ATOM 692 N N . TYR A 1 83 ? 10.170 -8.698 -28.690 1.00 46.19 83 TYR A N 1
ATOM 693 C CA . TYR A 1 83 ? 11.090 -7.573 -28.796 1.00 46.19 83 TYR A CA 1
ATOM 694 C C . TYR A 1 83 ? 12.508 -8.152 -28.801 1.00 46.19 83 TYR A C 1
ATOM 696 O O . TYR A 1 83 ? 12.966 -8.701 -27.799 1.00 46.19 83 TYR A O 1
ATOM 704 N N . SER A 1 84 ? 13.158 -8.109 -29.963 1.00 44.81 84 SER A N 1
ATOM 705 C CA . SER A 1 84 ? 14.593 -8.302 -30.100 1.00 44.81 84 SER A CA 1
ATOM 706 C C . SER A 1 84 ? 15.249 -7.061 -29.511 1.00 44.81 84 SER A C 1
ATOM 708 O O . SER A 1 84 ? 15.252 -6.002 -30.136 1.00 44.81 84 SER A O 1
ATOM 710 N N . GLY A 1 85 ? 15.718 -7.175 -28.272 1.00 43.72 85 GLY A N 1
ATOM 711 C CA . GLY A 1 85 ? 16.700 -6.242 -27.745 1.00 43.72 85 GLY A CA 1
ATOM 712 C C . GLY A 1 85 ? 18.015 -6.458 -28.485 1.00 43.72 85 GLY A C 1
ATOM 713 O O . GLY A 1 85 ? 18.762 -7.367 -28.145 1.00 43.72 85 GLY A O 1
ATOM 714 N N . GLU A 1 86 ? 18.239 -5.645 -29.507 1.00 42.00 86 GLU A N 1
ATOM 715 C CA . GLU A 1 86 ? 19.545 -5.244 -30.039 1.00 42.00 86 GLU A CA 1
ATOM 716 C C . GLU A 1 86 ? 19.435 -3.704 -30.081 1.00 42.00 86 GLU A C 1
ATOM 718 O O . GLU A 1 86 ? 18.419 -3.190 -30.551 1.00 42.00 86 GLU A O 1
ATOM 723 N N . GLU A 1 87 ? 20.304 -2.894 -29.477 1.00 35.56 87 GLU A N 1
ATOM 724 C CA . GLU A 1 87 ? 21.748 -2.992 -29.207 1.00 35.56 87 GLU A CA 1
ATOM 725 C C . GLU A 1 87 ? 22.126 -2.410 -27.830 1.00 35.56 87 GLU A C 1
ATOM 727 O O . GLU A 1 87 ? 21.419 -1.490 -27.348 1.00 35.56 87 GLU A O 1
#

pLDDT: mean 75.03, std 17.78, range [35.56, 94.88]

Nearest PDB structures (foldseek):
  8p9a-assembly1_W  TM=3.446E-01  e=2.303E+00  Saccharomyces cerevisiae
  8ylr-assembly1_Sa  TM=2.993E-01  e=2.799E+00  Saccharomyces cerevisiae S288C
  7cpv-assembly1_SV  TM=3.229E-01  e=7.431E+00  Mus musculus
  5lks-assembly1_SV  TM=1.949E-01  e=5.028E+00  Homo sapiens
  7syx-assembly1_W  TM=2.139E-01  e=7.431E+00  Oryctolagus cuniculus

InterPro domains:
  IPR000008 C2 domain [PF00168] (4-46)
  IPR035892 C2 domain superfamily [G3DSA:2.60.40.150] (1-85)
  IPR035892 C2 domain superfamily [SSF49562] (6-62)

Organism: NCBI:txid1234261

Secondary structure (DSSP, 8-state):
---------------S-SS------------TT--EEEEEEEEE-SS-GGGEEEEEEEEEEHHHHHHHHHHHHHHH-TTPPP-----

Foldseek 3Di:
DDPPDPDDDDDDDDPPDPPDDGVDDDDDDDDPPQFWDKDWDWDDDDPPNPDGHTPDMDIGTVVVVVVVVVVVVVVVDPPDPDPPDDD

Solvent-accessible surface area (backbone atoms only — not comparable to full-atom values): 6231 Å² total; per-residue (Å²): 134,86,82,77,75,73,91,83,82,86,86,86,86,76,80,97,49,98,77,66,80,77,92,75,85,86,86,78,96,78,59,95,85,53,62,62,50,76,50,74,43,65,49,75,64,70,92,59,76,87,54,66,40,80,72,45,76,47,76,42,53,31,69,61,57,51,51,53,53,52,56,49,49,62,74,72,42,94,78,65,79,76,82,75,90,76,133